Protein AF-A0AAU4BRS6-F1 (afdb_monomer)

Foldseek 3Di:
DDCLLVVLQVVLLVCLVVLNLVSLVSLVVSLVPDDCVVCLPSNLSSLQSNLSSCVVVVNNVVSVVSNVVSVVSCVVVPDPVSVVVVVPD

Structure (mmCIF, N/CA/C/O backbone):
data_AF-A0AAU4BRS6-F1
#
_entry.id   AF-A0AAU4BRS6-F1
#
loop_
_atom_site.group_PDB
_atom_site.id
_atom_site.type_symbol
_atom_site.label_atom_id
_atom_site.label_alt_id
_atom_site.label_comp_id
_atom_site.label_asym_id
_atom_site.label_entity_id
_atom_site.label_seq_id
_atom_site.pdbx_PDB_ins_code
_atom_site.Cartn_x
_atom_site.Cartn_y
_atom_site.Cartn_z
_atom_site.occupancy
_atom_site.B_iso_or_equiv
_atom_site.auth_seq_id
_atom_site.auth_comp_id
_atom_site.auth_asym_id
_atom_site.auth_atom_id
_atom_site.pdbx_PDB_model_num
ATOM 1 N N . MET A 1 1 ? 16.976 5.376 -8.755 1.00 52.59 1 MET A N 1
ATOM 2 C CA . MET A 1 1 ? 17.450 4.645 -7.559 1.00 52.59 1 MET A CA 1
ATOM 3 C C . MET A 1 1 ? 17.648 5.664 -6.448 1.00 52.59 1 MET A C 1
ATOM 5 O O . MET A 1 1 ? 18.368 6.624 -6.680 1.00 52.59 1 MET A O 1
ATOM 9 N N . GLY A 1 2 ? 17.009 5.506 -5.287 1.00 53.94 2 GLY A N 1
ATOM 10 C CA . GLY A 1 2 ? 17.253 6.387 -4.144 1.00 53.94 2 GLY A CA 1
ATOM 11 C C . GLY A 1 2 ? 17.093 5.639 -2.815 1.00 53.94 2 GLY A C 1
ATOM 12 O O . GLY A 1 2 ? 16.128 4.893 -2.678 1.00 53.94 2 GLY A O 1
ATOM 13 N N . PRO A 1 3 ? 17.998 5.820 -1.834 1.00 59.75 3 PRO A N 1
ATOM 14 C CA . PRO A 1 3 ? 17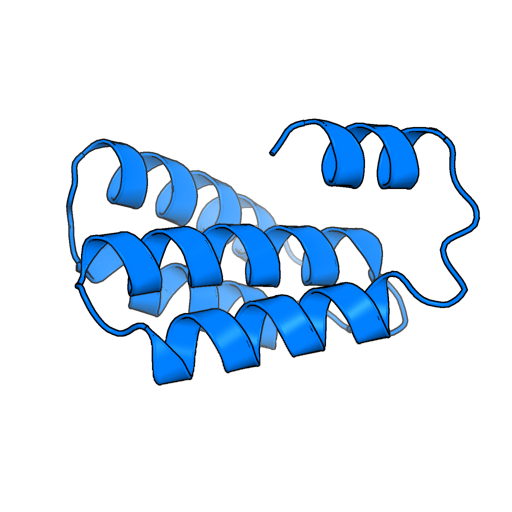.909 5.188 -0.509 1.00 59.75 3 PRO A CA 1
ATOM 15 C C . PRO A 1 3 ? 16.674 5.624 0.299 1.00 59.75 3 PRO A C 1
ATOM 17 O O . PRO A 1 3 ? 16.264 4.916 1.216 1.00 59.75 3 PRO A O 1
ATOM 20 N N . ALA A 1 4 ? 16.055 6.751 -0.070 1.00 62.72 4 ALA A N 1
ATOM 21 C CA . ALA A 1 4 ? 14.871 7.300 0.584 1.00 62.72 4 ALA A CA 1
ATOM 22 C C . ALA A 1 4 ? 13.675 6.335 0.567 1.00 62.72 4 ALA A C 1
ATOM 24 O O . ALA A 1 4 ? 13.124 6.049 1.621 1.00 62.72 4 ALA A O 1
ATOM 25 N N . GLY A 1 5 ? 13.347 5.731 -0.582 1.00 62.69 5 GLY A N 1
ATOM 26 C CA . GLY A 1 5 ? 12.192 4.832 -0.680 1.00 62.69 5 GLY A CA 1
ATOM 27 C C . GLY A 1 5 ? 12.332 3.552 0.156 1.00 62.69 5 GLY A C 1
ATOM 28 O O . GLY A 1 5 ? 11.332 2.975 0.590 1.00 62.69 5 GLY A O 1
ATOM 29 N N . THR A 1 6 ? 13.569 3.105 0.412 1.00 70.94 6 THR A N 1
ATOM 30 C CA . THR A 1 6 ? 13.846 1.936 1.262 1.00 70.94 6 THR A CA 1
ATOM 31 C C . THR A 1 6 ? 13.661 2.308 2.724 1.00 70.94 6 THR A C 1
ATOM 33 O O . THR A 1 6 ? 12.989 1.584 3.457 1.00 70.94 6 THR A O 1
ATOM 36 N N . VAL A 1 7 ? 14.213 3.454 3.137 1.00 73.06 7 VAL A N 1
ATOM 37 C CA . VAL A 1 7 ? 14.022 3.995 4.488 1.00 73.06 7 VAL A CA 1
ATOM 38 C C . VAL A 1 7 ? 12.539 4.232 4.752 1.00 73.06 7 VAL A C 1
ATOM 40 O O . VAL A 1 7 ? 12.035 3.731 5.748 1.00 73.06 7 VAL A O 1
ATOM 43 N N . ASP A 1 8 ? 11.817 4.875 3.831 1.00 71.06 8 ASP A N 1
ATOM 44 C CA . ASP A 1 8 ? 10.384 5.137 3.979 1.00 71.06 8 ASP A CA 1
ATOM 45 C C . ASP A 1 8 ? 9.568 3.842 4.095 1.00 71.06 8 ASP A C 1
ATOM 47 O O . ASP A 1 8 ? 8.689 3.762 4.947 1.00 71.06 8 ASP A O 1
ATOM 51 N N . SER A 1 9 ? 9.894 2.795 3.325 1.00 68.12 9 SER A N 1
ATOM 52 C CA . SER A 1 9 ? 9.210 1.493 3.429 1.00 68.12 9 SER A CA 1
ATOM 53 C C . SER A 1 9 ? 9.462 0.803 4.774 1.00 68.12 9 SER A C 1
ATOM 55 O O . SER A 1 9 ? 8.540 0.250 5.371 1.00 68.12 9 SER A O 1
ATOM 57 N N . HIS A 1 10 ? 10.702 0.830 5.274 1.00 75.06 10 HIS A N 1
ATOM 58 C CA . HIS A 1 10 ? 11.027 0.252 6.580 1.00 75.06 10 HIS A CA 1
ATOM 59 C C . HIS A 1 10 ? 10.421 1.060 7.733 1.00 75.06 10 HIS A C 1
ATOM 61 O O . HIS A 1 10 ? 9.851 0.469 8.645 1.00 75.06 10 HIS A O 1
ATOM 67 N N . THR A 1 11 ? 10.483 2.394 7.674 1.00 71.56 11 THR A N 1
ATOM 68 C CA . THR A 1 11 ? 9.855 3.284 8.659 1.00 71.56 11 THR A CA 1
ATOM 69 C C . THR A 1 11 ? 8.343 3.092 8.691 1.00 71.56 11 THR A C 1
ATOM 71 O O . THR A 1 11 ? 7.769 2.993 9.770 1.00 71.56 11 THR A O 1
ATOM 74 N N . ALA A 1 12 ? 7.692 2.987 7.534 1.00 66.62 12 ALA A N 1
ATOM 75 C CA . ALA A 1 12 ? 6.249 2.803 7.463 1.00 66.62 12 ALA A CA 1
ATOM 76 C C . ALA A 1 12 ? 5.791 1.463 8.075 1.00 66.62 12 ALA A C 1
ATOM 78 O O . ALA A 1 12 ? 4.792 1.434 8.796 1.00 66.62 12 ALA A O 1
ATOM 79 N N . ARG A 1 13 ? 6.573 0.385 7.898 1.00 70.50 13 ARG A N 1
ATOM 80 C CA . ARG A 1 13 ? 6.314 -0.908 8.553 1.00 70.50 13 ARG A CA 1
ATOM 81 C C . ARG A 1 13 ? 6.389 -0.808 10.077 1.00 70.50 13 ARG A C 1
ATOM 83 O O . ARG A 1 13 ? 5.447 -1.201 10.753 1.00 70.50 13 ARG A O 1
ATOM 90 N N . THR A 1 14 ? 7.454 -0.206 10.612 1.00 76.69 14 THR A N 1
ATOM 91 C CA . THR A 1 14 ? 7.605 -0.023 12.067 1.00 76.69 14 THR A CA 1
ATOM 92 C C . THR A 1 14 ? 6.506 0.862 12.660 1.00 76.69 14 THR A C 1
ATOM 94 O O . THR A 1 14 ? 6.020 0.579 13.749 1.00 76.69 14 THR A O 1
ATOM 97 N N . LEU A 1 15 ? 6.081 1.916 11.953 1.00 69.56 15 LEU A N 1
ATOM 98 C CA . LEU A 1 15 ? 4.992 2.791 12.409 1.00 69.56 15 LEU A CA 1
ATOM 99 C C . LEU A 1 15 ? 3.637 2.070 12.428 1.00 69.56 15 LEU A C 1
ATOM 101 O O . LEU A 1 15 ? 2.855 2.254 13.358 1.00 69.56 15 LEU A O 1
ATOM 105 N N . THR A 1 16 ? 3.384 1.206 11.443 1.00 67.25 16 THR A N 1
ATOM 106 C CA . THR A 1 16 ? 2.170 0.380 11.401 1.00 67.25 16 THR A CA 1
ATOM 107 C C . THR A 1 16 ? 2.141 -0.627 12.555 1.00 67.25 16 THR A C 1
ATOM 109 O O . THR A 1 16 ? 1.111 -0.770 13.209 1.00 67.25 16 THR A O 1
ATOM 112 N N . GLU A 1 17 ? 3.275 -1.256 12.883 1.00 72.44 17 GLU A N 1
ATOM 113 C CA . GLU A 1 17 ? 3.391 -2.184 14.023 1.00 72.44 17 GLU A CA 1
ATOM 114 C C . GLU A 1 17 ? 3.057 -1.527 15.374 1.00 72.44 17 GLU A C 1
ATOM 116 O O . GLU A 1 17 ? 2.498 -2.179 16.254 1.00 72.44 17 GLU A O 1
ATOM 121 N N . ILE A 1 18 ? 3.343 -0.231 15.538 1.00 77.75 18 ILE A N 1
ATOM 122 C CA . ILE A 1 18 ? 3.021 0.523 16.763 1.00 77.75 18 ILE A CA 1
ATOM 123 C C . ILE A 1 18 ? 1.671 1.257 16.693 1.00 77.75 18 ILE A C 1
ATOM 125 O O . ILE A 1 18 ? 1.374 2.068 17.568 1.00 77.75 18 ILE A O 1
ATOM 129 N N . SER A 1 19 ? 0.844 0.961 15.682 1.00 67.75 19 SER A N 1
ATOM 130 C CA . SER A 1 19 ? -0.469 1.588 15.444 1.00 67.75 19 SER A CA 1
ATOM 131 C C . SER A 1 19 ? -0.421 3.114 15.280 1.00 67.75 19 SER A C 1
ATOM 133 O O . SER A 1 19 ? -1.399 3.806 15.563 1.00 67.75 19 SER A O 1
ATOM 135 N N . ASP A 1 20 ? 0.703 3.653 14.803 1.00 71.75 20 ASP A N 1
ATOM 136 C CA . ASP A 1 20 ? 0.811 5.069 14.469 1.00 71.75 20 ASP A CA 1
ATOM 137 C C . ASP A 1 20 ? 0.281 5.316 13.048 1.00 71.75 20 ASP A C 1
ATOM 139 O O . ASP A 1 20 ? 0.851 4.881 12.042 1.00 71.75 20 ASP A O 1
ATOM 143 N N . HIS A 1 21 ? -0.814 6.072 12.964 1.00 68.00 21 HIS A N 1
ATOM 144 C CA . HIS A 1 21 ? -1.482 6.431 11.714 1.00 68.00 21 HIS A CA 1
ATOM 145 C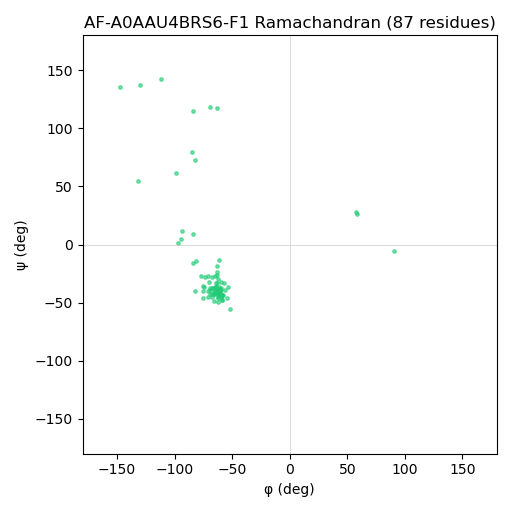 C . HIS A 1 21 ? -0.599 7.245 10.746 1.00 68.00 21 HIS A C 1
ATOM 147 O O . HIS A 1 21 ? -0.914 7.342 9.558 1.00 68.00 21 HIS A O 1
ATOM 153 N N . VAL A 1 22 ? 0.542 7.787 11.196 1.00 71.56 22 VAL A N 1
ATOM 154 C CA . VAL A 1 22 ? 1.537 8.435 10.322 1.00 71.56 22 VAL A CA 1
ATOM 155 C C . VAL A 1 22 ? 2.146 7.448 9.311 1.00 71.56 22 VAL A C 1
ATOM 157 O O . VAL A 1 22 ? 2.563 7.878 8.227 1.00 71.56 22 VAL A O 1
ATOM 160 N N . GLY A 1 23 ? 2.136 6.138 9.599 1.00 69.31 23 GLY A N 1
ATOM 161 C CA . GLY A 1 23 ? 2.626 5.081 8.705 1.00 69.31 23 GLY A CA 1
ATOM 162 C C . GLY A 1 23 ? 2.003 5.115 7.302 1.00 69.31 23 GLY A C 1
ATOM 163 O O . GLY A 1 23 ? 2.714 4.950 6.309 1.00 69.31 23 GLY A O 1
ATOM 164 N N . GLU A 1 24 ? 0.715 5.463 7.185 1.00 76.50 24 GLU A N 1
ATOM 165 C CA . GLU A 1 24 ? 0.016 5.574 5.894 1.00 76.50 24 GLU A CA 1
ATOM 166 C C . GLU A 1 24 ? 0.667 6.617 4.972 1.00 76.50 24 GLU A C 1
ATOM 168 O O . GLU A 1 24 ? 0.895 6.368 3.785 1.00 76.50 24 GLU A O 1
ATOM 173 N N . SER A 1 25 ? 0.995 7.796 5.511 1.00 76.75 25 SER A N 1
ATOM 174 C CA . SER A 1 25 ? 1.594 8.887 4.730 1.00 76.75 25 SER A CA 1
ATOM 175 C C . SER A 1 25 ? 2.963 8.502 4.160 1.00 76.75 25 SER A C 1
ATOM 177 O O . SER A 1 25 ? 3.309 8.881 3.039 1.00 76.75 25 SER A O 1
ATOM 179 N N . ARG A 1 26 ? 3.711 7.681 4.904 1.00 73.50 26 ARG A N 1
ATOM 180 C CA . ARG A 1 26 ? 5.022 7.165 4.509 1.00 73.50 26 ARG A CA 1
ATOM 181 C C . ARG A 1 26 ? 4.908 6.064 3.466 1.00 73.50 26 ARG A C 1
ATOM 183 O O . ARG A 1 26 ? 5.659 6.097 2.496 1.00 73.50 26 ARG A O 1
ATOM 190 N N . HIS A 1 27 ? 3.924 5.171 3.584 1.00 74.62 27 HIS A N 1
ATOM 191 C CA . HIS A 1 27 ? 3.621 4.213 2.519 1.00 74.62 27 HIS A CA 1
ATOM 192 C C . HIS A 1 27 ? 3.267 4.922 1.207 1.00 74.62 27 HIS A C 1
ATOM 194 O O . HIS A 1 27 ? 3.796 4.566 0.157 1.00 74.62 27 HIS A O 1
ATOM 200 N N . ARG A 1 28 ? 2.449 5.981 1.253 1.00 78.44 28 ARG A N 1
ATOM 201 C CA . ARG A 1 28 ? 2.112 6.768 0.053 1.00 78.44 28 ARG A CA 1
ATOM 202 C C . ARG A 1 28 ? 3.328 7.460 -0.567 1.00 78.44 28 ARG A C 1
ATOM 204 O O . ARG A 1 28 ? 3.458 7.458 -1.787 1.00 78.44 28 ARG A O 1
ATOM 211 N N . ALA A 1 29 ? 4.224 8.016 0.248 1.00 79.81 29 ALA A N 1
ATOM 212 C CA . ALA A 1 29 ? 5.476 8.601 -0.236 1.00 79.81 29 ALA A CA 1
ATOM 213 C C . ALA A 1 29 ? 6.408 7.542 -0.853 1.00 79.81 29 ALA A C 1
ATOM 215 O O . ALA A 1 29 ? 7.014 7.774 -1.898 1.00 79.81 29 ALA A O 1
ATOM 216 N N . ALA A 1 30 ? 6.474 6.348 -0.259 1.00 75.00 30 ALA A N 1
ATOM 217 C CA . ALA A 1 30 ? 7.236 5.239 -0.814 1.00 75.00 30 ALA A CA 1
ATOM 218 C C . ALA A 1 30 ? 6.686 4.821 -2.189 1.00 75.00 30 ALA A C 1
ATOM 220 O O . ALA A 1 30 ? 7.474 4.700 -3.126 1.00 75.00 30 ALA A O 1
ATOM 221 N N . VAL A 1 31 ? 5.359 4.700 -2.352 1.00 76.00 31 VAL A N 1
ATOM 222 C CA . VAL A 1 31 ? 4.729 4.385 -3.652 1.00 76.00 31 VAL A CA 1
ATOM 223 C C . VAL A 1 31 ? 5.128 5.391 -4.735 1.00 76.00 31 VAL A C 1
ATOM 225 O O . VAL A 1 31 ? 5.399 4.989 -5.855 1.00 76.00 31 VAL A O 1
ATOM 228 N N . THR A 1 32 ? 5.243 6.687 -4.450 1.00 78.69 32 THR A N 1
ATOM 229 C CA . THR A 1 32 ? 5.615 7.669 -5.489 1.00 78.69 32 THR A CA 1
ATOM 230 C C . THR A 1 32 ? 7.120 7.748 -5.765 1.00 78.69 32 THR A C 1
ATOM 232 O O . THR A 1 32 ? 7.530 8.313 -6.778 1.00 78.69 32 THR A O 1
ATOM 235 N N . SER A 1 33 ? 7.955 7.184 -4.887 1.00 74.81 33 SER A N 1
ATOM 236 C CA . SER A 1 33 ? 9.420 7.289 -4.964 1.00 74.81 33 SER A CA 1
ATOM 237 C C . SER A 1 33 ? 10.096 6.264 -5.886 1.00 74.81 33 SER A C 1
ATOM 239 O O . SER A 1 33 ? 11.261 6.439 -6.258 1.00 74.81 33 SER A O 1
ATOM 241 N N . TRP A 1 34 ? 9.386 5.196 -6.260 1.00 69.75 34 TRP A N 1
ATOM 242 C CA . TRP A 1 34 ? 9.912 4.104 -7.079 1.00 69.75 34 TRP A CA 1
ATOM 243 C C . TRP A 1 34 ? 9.267 4.085 -8.461 1.00 69.75 34 TRP A C 1
ATOM 245 O O . TRP A 1 34 ? 8.065 4.286 -8.588 1.00 69.75 34 TRP A O 1
ATOM 255 N N . ASP A 1 35 ? 10.055 3.770 -9.491 1.00 77.44 35 ASP A N 1
ATOM 256 C CA . ASP A 1 35 ? 9.500 3.428 -10.801 1.00 77.44 35 ASP A CA 1
ATOM 257 C C . ASP A 1 35 ? 8.776 2.065 -10.702 1.00 77.44 35 ASP A C 1
ATOM 259 O O . ASP A 1 35 ? 9.433 1.059 -10.395 1.00 77.44 35 ASP A O 1
ATOM 263 N N . PRO A 1 36 ? 7.452 2.008 -10.951 1.00 72.44 36 PRO A N 1
ATOM 264 C CA . PRO A 1 36 ? 6.667 0.777 -10.866 1.00 72.44 36 PRO A CA 1
ATOM 265 C C . PRO A 1 36 ? 7.114 -0.298 -11.861 1.00 72.44 36 PRO A C 1
ATOM 267 O O . PRO A 1 36 ? 6.961 -1.484 -11.579 1.00 72.44 36 PRO A O 1
ATOM 270 N N . VAL A 1 37 ? 7.660 0.095 -13.015 1.00 78.12 37 VAL A N 1
ATOM 271 C CA . VAL A 1 37 ? 8.073 -0.827 -14.082 1.00 78.12 37 VAL A CA 1
ATOM 272 C C . VAL A 1 37 ? 9.452 -1.405 -13.784 1.00 78.12 37 VAL A C 1
ATOM 274 O O . VAL A 1 37 ? 9.683 -2.597 -13.979 1.00 78.12 37 VAL A O 1
ATOM 277 N N . ALA A 1 38 ? 10.368 -0.583 -13.269 1.00 78.50 38 ALA A N 1
ATOM 278 C CA . ALA A 1 38 ? 11.712 -1.034 -12.913 1.00 78.50 38 ALA A CA 1
ATOM 279 C C . ALA A 1 38 ? 11.752 -1.823 -11.589 1.00 78.50 38 ALA A C 1
ATOM 281 O O . ALA A 1 38 ? 12.629 -2.670 -11.403 1.00 78.50 38 ALA A O 1
ATOM 282 N N . PHE A 1 39 ? 10.814 -1.567 -10.666 1.00 79.00 39 PHE A N 1
ATOM 283 C CA . PHE A 1 39 ? 10.784 -2.179 -9.330 1.00 79.00 39 PHE A CA 1
ATOM 284 C C . PHE A 1 39 ? 9.401 -2.743 -8.944 1.00 79.00 39 PHE A C 1
ATOM 286 O O . PHE A 1 39 ? 8.900 -2.445 -7.853 1.00 79.00 39 PHE A O 1
ATOM 293 N N . PRO A 1 40 ? 8.798 -3.626 -9.764 1.00 79.12 40 PRO A N 1
ATOM 294 C CA . PRO A 1 40 ? 7.413 -4.071 -9.582 1.00 79.12 40 PRO A CA 1
ATOM 295 C C . PRO A 1 40 ? 7.197 -4.787 -8.244 1.00 79.12 40 PRO A C 1
ATOM 297 O O . PRO A 1 40 ? 6.202 -4.561 -7.562 1.00 79.12 40 PRO A O 1
ATOM 300 N N . ARG A 1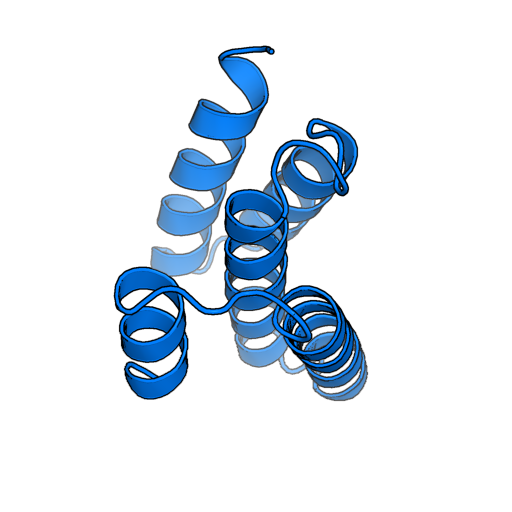 41 ? 8.187 -5.565 -7.780 1.00 81.81 41 ARG A N 1
ATOM 301 C CA . ARG A 1 41 ? 8.122 -6.248 -6.479 1.00 81.81 41 ARG A CA 1
ATOM 302 C C . ARG A 1 41 ? 8.130 -5.298 -5.284 1.00 81.81 41 ARG A C 1
ATOM 304 O O . ARG A 1 41 ? 7.487 -5.594 -4.283 1.00 81.81 41 ARG A O 1
ATOM 311 N N . VAL A 1 42 ? 8.895 -4.209 -5.344 1.00 83.56 42 VAL A N 1
ATOM 312 C CA . VAL A 1 42 ? 8.911 -3.228 -4.246 1.00 83.56 42 VAL A CA 1
ATOM 313 C C . VAL A 1 42 ? 7.551 -2.548 -4.186 1.00 83.56 42 VAL A C 1
ATOM 315 O O . VAL A 1 42 ? 6.955 -2.491 -3.121 1.00 83.56 42 VAL A O 1
ATOM 318 N N . HIS A 1 43 ? 7.020 -2.157 -5.343 1.00 82.94 43 HIS A N 1
ATOM 319 C CA . HIS A 1 43 ? 5.694 -1.564 -5.466 1.00 82.94 43 HIS A CA 1
ATOM 320 C C . HIS A 1 43 ? 4.568 -2.472 -4.959 1.00 82.94 43 HIS A C 1
ATOM 322 O O . HIS A 1 43 ? 3.715 -2.019 -4.199 1.00 82.94 43 HIS A O 1
ATOM 328 N N . LEU A 1 44 ? 4.608 -3.759 -5.315 1.00 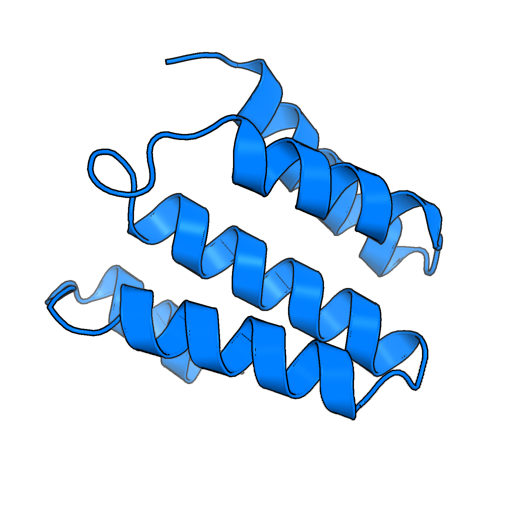86.56 44 LEU A N 1
ATOM 329 C CA . LEU A 1 44 ? 3.713 -4.787 -4.786 1.00 86.56 44 LEU A CA 1
ATOM 330 C C . LEU A 1 44 ? 3.710 -4.785 -3.251 1.00 86.56 44 LEU A C 1
ATOM 332 O O . LEU A 1 44 ? 2.662 -4.636 -2.631 1.00 86.56 44 LEU A O 1
ATOM 336 N N . LEU A 1 45 ? 4.891 -4.926 -2.640 1.00 85.19 45 LEU A N 1
ATOM 337 C CA . LEU A 1 45 ? 5.040 -4.992 -1.183 1.00 85.19 45 LEU A CA 1
ATOM 338 C C . LEU A 1 45 ? 4.569 -3.703 -0.506 1.00 85.19 45 LEU A C 1
ATOM 340 O O . LEU A 1 45 ? 3.875 -3.770 0.500 1.00 85.19 45 LEU A O 1
ATOM 344 N N . THR A 1 46 ? 4.874 -2.537 -1.079 1.00 86.25 46 THR A N 1
ATOM 345 C CA . THR A 1 46 ? 4.413 -1.257 -0.530 1.00 86.25 46 THR A CA 1
ATOM 346 C C . THR A 1 46 ? 2.888 -1.120 -0.585 1.00 86.25 46 THR A C 1
ATOM 348 O O . THR A 1 46 ? 2.304 -0.581 0.353 1.00 86.25 46 THR A O 1
ATOM 351 N N . HIS A 1 47 ? 2.226 -1.617 -1.636 1.00 86.25 47 HIS A N 1
ATOM 352 C CA . HIS A 1 47 ? 0.761 -1.633 -1.706 1.00 86.25 47 HIS A CA 1
ATOM 353 C C . HIS A 1 47 ? 0.130 -2.608 -0.707 1.00 86.25 47 HIS A C 1
ATOM 355 O O . HIS A 1 47 ? -0.903 -2.279 -0.126 1.00 86.25 47 HIS A O 1
ATOM 361 N N . MET A 1 48 ? 0.745 -3.767 -0.469 1.00 86.81 48 MET A N 1
ATOM 362 C CA . MET A 1 48 ? 0.272 -4.715 0.547 1.00 86.81 48 MET A CA 1
ATOM 363 C C . MET A 1 48 ? 0.411 -4.124 1.955 1.00 86.81 48 MET A C 1
ATOM 365 O O . MET A 1 48 ? -0.589 -4.049 2.663 1.00 86.81 48 MET A O 1
ATOM 369 N N . ASP A 1 49 ? 1.577 -3.563 2.296 1.00 84.62 49 ASP A N 1
ATOM 370 C CA . ASP A 1 49 ? 1.796 -2.908 3.594 1.00 84.62 49 ASP A CA 1
ATOM 371 C C . ASP A 1 49 ? 0.817 -1.716 3.803 1.00 84.62 49 ASP A C 1
ATOM 373 O O . ASP A 1 49 ? 0.256 -1.531 4.884 1.00 84.62 49 ASP A O 1
ATOM 377 N N . LEU A 1 50 ? 0.539 -0.922 2.753 1.00 85.62 50 LEU A N 1
ATOM 378 C CA . LEU A 1 50 ? -0.462 0.158 2.796 1.00 85.62 50 LEU A CA 1
ATOM 379 C C . LEU A 1 50 ? -1.880 -0.370 3.061 1.00 85.62 50 LEU A C 1
ATOM 381 O O . LEU A 1 50 ? -2.655 0.273 3.768 1.00 85.62 50 LEU A O 1
ATOM 385 N N . SER A 1 51 ? -2.231 -1.511 2.472 1.00 85.69 51 SER A N 1
ATOM 386 C CA . SER A 1 51 ? -3.561 -2.109 2.611 1.00 85.69 51 SER A CA 1
ATOM 387 C C . SER A 1 51 ? -3.805 -2.584 4.041 1.00 85.69 51 SER A C 1
ATOM 389 O O . SER A 1 51 ? -4.856 -2.280 4.603 1.00 85.69 51 SER A O 1
ATOM 391 N N . ASP A 1 52 ? -2.811 -3.220 4.665 1.00 84.31 52 ASP A N 1
ATOM 392 C CA . ASP A 1 52 ? -2.875 -3.635 6.072 1.00 84.31 52 ASP A CA 1
ATOM 393 C C . ASP A 1 52 ? -3.020 -2.420 7.005 1.00 84.31 52 ASP A C 1
ATOM 395 O O . ASP A 1 52 ? -3.855 -2.401 7.916 1.00 84.31 52 ASP A O 1
ATOM 399 N N . CYS A 1 53 ? -2.282 -1.340 6.725 1.00 84.19 53 CYS A N 1
ATOM 400 C CA . CYS A 1 53 ? -2.417 -0.073 7.448 1.00 84.19 53 CYS A CA 1
ATOM 401 C C . CYS A 1 53 ? -3.832 0.533 7.316 1.00 84.19 53 CYS A C 1
ATOM 403 O O . CYS A 1 53 ? -4.381 1.074 8.273 1.00 84.19 53 CYS A O 1
ATOM 405 N N . LE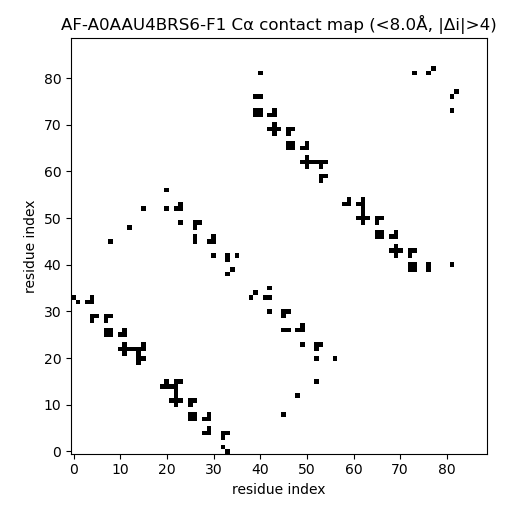U A 1 54 ? -4.466 0.433 6.146 1.00 85.50 54 LEU A N 1
ATOM 406 C CA . LEU A 1 54 ? -5.832 0.926 5.929 1.00 85.50 54 LEU A CA 1
ATOM 407 C C . LEU A 1 54 ? -6.891 0.024 6.580 1.00 85.50 54 LEU A C 1
ATOM 409 O O . LEU A 1 54 ? -7.885 0.527 7.111 1.00 85.50 54 LEU A O 1
ATOM 413 N N . ALA A 1 55 ? -6.679 -1.292 6.572 1.00 85.06 55 ALA A N 1
ATOM 414 C CA . ALA A 1 55 ? -7.569 -2.262 7.201 1.00 85.06 55 ALA A CA 1
ATOM 415 C C . ALA A 1 55 ? -7.601 -2.090 8.728 1.00 85.06 55 ALA A C 1
ATOM 417 O O . ALA A 1 55 ? -8.682 -2.062 9.318 1.00 85.06 55 ALA A O 1
ATOM 418 N N . THR A 1 56 ? -6.441 -1.877 9.361 1.00 84.31 56 THR A N 1
ATOM 419 C CA . THR A 1 56 ? -6.354 -1.584 10.807 1.00 84.31 56 THR A CA 1
ATOM 420 C C . THR A 1 56 ? -7.042 -0.269 11.189 1.00 84.31 56 THR A C 1
ATOM 422 O O . THR A 1 56 ? -7.565 -0.146 12.293 1.00 84.31 56 THR A O 1
ATOM 425 N N . GLN A 1 57 ? -7.139 0.686 10.259 1.00 83.75 57 GLN A N 1
ATOM 426 C CA . GLN A 1 57 ? -7.910 1.927 10.411 1.00 83.75 57 GLN A CA 1
ATOM 427 C C . GLN A 1 57 ? -9.412 1.782 10.084 1.00 83.75 57 GLN A C 1
ATOM 429 O O . GLN A 1 57 ? -10.114 2.787 9.975 1.00 83.75 57 GLN A O 1
ATOM 434 N N . ALA A 1 58 ? -9.918 0.559 9.890 1.00 87.50 58 ALA A N 1
ATOM 435 C CA . ALA A 1 58 ? -11.299 0.268 9.489 1.00 87.50 58 ALA A CA 1
ATOM 436 C C . ALA A 1 58 ? -11.728 0.905 8.146 1.00 87.50 58 ALA A C 1
ATOM 438 O O . ALA A 1 58 ? -12.914 1.124 7.895 1.00 87.50 58 ALA A O 1
ATOM 439 N N . ARG A 1 59 ? -10.774 1.174 7.242 1.00 87.38 59 ARG A N 1
ATOM 440 C CA . ARG A 1 59 ? -11.016 1.757 5.909 1.00 87.38 59 ARG A CA 1
ATOM 441 C C . ARG A 1 59 ? -11.044 0.675 4.828 1.00 87.38 59 ARG A C 1
ATOM 443 O O . ARG A 1 59 ? -10.224 0.682 3.909 1.00 87.38 59 ARG A O 1
ATOM 450 N N . ALA A 1 60 ? -12.001 -0.244 4.947 1.00 87.25 60 ALA A N 1
ATOM 451 C CA . ALA A 1 60 ? -12.081 -1.461 4.135 1.00 87.25 60 ALA A CA 1
ATOM 452 C C . ALA A 1 60 ? -12.073 -1.203 2.616 1.00 87.25 60 ALA A C 1
ATOM 454 O O . ALA A 1 60 ? -11.286 -1.822 1.906 1.00 87.25 60 ALA A O 1
ATOM 455 N N . ASP A 1 61 ? -12.861 -0.246 2.115 1.00 91.69 61 ASP A N 1
ATOM 456 C CA . ASP A 1 61 ? -12.933 0.034 0.670 1.00 91.69 61 ASP A CA 1
ATOM 457 C C . ASP A 1 61 ? -11.580 0.474 0.089 1.00 91.69 61 ASP A C 1
ATOM 459 O O . ASP A 1 61 ? -11.180 0.071 -1.004 1.00 91.69 61 ASP A O 1
ATOM 463 N N . VAL A 1 62 ? -10.837 1.285 0.848 1.00 90.19 62 VAL A N 1
ATOM 464 C CA . VAL A 1 62 ? -9.529 1.802 0.424 1.00 90.19 62 VAL A CA 1
ATOM 465 C C . VAL A 1 62 ? -8.460 0.714 0.535 1.00 90.19 62 VAL A C 1
ATOM 467 O O . VAL A 1 62 ? -7.581 0.640 -0.323 1.00 90.19 62 VAL A O 1
ATOM 470 N N . ALA A 1 63 ? -8.551 -0.153 1.549 1.00 87.69 63 ALA A N 1
ATOM 471 C CA . ALA A 1 63 ? -7.682 -1.319 1.686 1.00 87.69 63 ALA A CA 1
ATOM 472 C C . ALA A 1 63 ? -7.856 -2.288 0.503 1.00 87.69 63 ALA A C 1
ATOM 474 O O . ALA A 1 63 ? -6.873 -2.683 -0.119 1.00 87.69 63 ALA A O 1
ATOM 475 N N . VAL A 1 64 ? -9.100 -2.589 0.114 1.00 90.50 64 VAL A N 1
ATOM 476 C CA . VAL A 1 64 ? -9.403 -3.455 -1.039 1.00 90.50 64 VAL A CA 1
ATOM 477 C C . VAL A 1 64 ? -8.856 -2.872 -2.343 1.00 90.50 64 VAL A C 1
ATOM 479 O O . VAL A 1 64 ? -8.284 -3.604 -3.153 1.00 90.50 64 VAL A O 1
ATOM 482 N N . ALA A 1 65 ? -8.977 -1.558 -2.550 1.00 91.44 65 ALA A N 1
ATOM 483 C CA . ALA A 1 65 ? -8.407 -0.903 -3.726 1.00 91.44 65 ALA A CA 1
ATOM 484 C C . ALA A 1 65 ? -6.871 -1.025 -3.773 1.00 91.44 65 ALA A C 1
ATOM 486 O O . ALA A 1 65 ? -6.296 -1.273 -4.836 1.00 91.44 65 ALA A O 1
ATOM 487 N N . ALA A 1 66 ? -6.199 -0.893 -2.626 1.00 87.69 66 ALA A N 1
ATOM 488 C CA . ALA A 1 66 ? -4.750 -1.033 -2.534 1.00 87.69 66 ALA A CA 1
ATOM 489 C C . ALA A 1 66 ? -4.286 -2.490 -2.750 1.00 87.69 66 ALA A C 1
ATOM 491 O O . ALA A 1 66 ? -3.324 -2.702 -3.493 1.00 87.69 66 ALA A O 1
ATOM 492 N N . TRP A 1 67 ? -5.005 -3.490 -2.226 1.00 87.88 67 TRP A N 1
ATOM 493 C CA . TRP A 1 67 ? -4.735 -4.904 -2.518 1.00 87.88 67 TRP A CA 1
ATOM 494 C C . TRP A 1 67 ? -4.975 -5.253 -3.984 1.00 87.88 67 TRP A C 1
ATOM 496 O O . TRP A 1 67 ? -4.160 -5.951 -4.581 1.00 87.88 67 TRP A O 1
ATOM 506 N N . SER A 1 68 ? -6.040 -4.727 -4.594 1.00 90.50 68 SER A N 1
ATOM 507 C CA . SER A 1 68 ? -6.311 -4.935 -6.024 1.00 90.50 68 SER A CA 1
ATOM 508 C C . SER A 1 68 ? -5.138 -4.441 -6.870 1.00 90.50 68 SER A C 1
ATOM 510 O O . SER A 1 68 ? -4.639 -5.160 -7.730 1.00 90.50 68 SER A O 1
ATOM 512 N N . ARG A 1 69 ? -4.596 -3.262 -6.536 1.00 87.50 69 ARG A N 1
ATOM 513 C CA . ARG A 1 69 ? -3.416 -2.727 -7.217 1.00 87.50 69 ARG A CA 1
ATOM 514 C C . ARG A 1 69 ? -2.167 -3.587 -7.012 1.00 87.50 69 ARG A C 1
ATOM 516 O O . ARG A 1 69 ? -1.365 -3.711 -7.936 1.00 87.50 69 ARG A O 1
ATOM 523 N N . ALA A 1 70 ? -1.988 -4.169 -5.824 1.00 86.56 70 ALA A N 1
ATOM 524 C CA . ALA A 1 70 ? -0.915 -5.130 -5.587 1.00 86.56 70 ALA A CA 1
ATOM 525 C C . ALA A 1 70 ? -1.082 -6.372 -6.476 1.00 86.56 70 ALA A C 1
ATOM 527 O O . ALA A 1 70 ? -0.117 -6.803 -7.093 1.00 86.56 70 ALA A O 1
ATOM 528 N N . LEU A 1 71 ? -2.292 -6.916 -6.611 1.00 85.38 71 LEU A N 1
ATOM 529 C CA . LEU A 1 71 ? -2.540 -8.076 -7.472 1.00 85.38 71 LEU A CA 1
ATOM 530 C C . LEU A 1 71 ? -2.263 -7.776 -8.953 1.00 85.38 71 LEU A C 1
ATOM 532 O O . LEU A 1 71 ? -1.598 -8.582 -9.600 1.00 85.38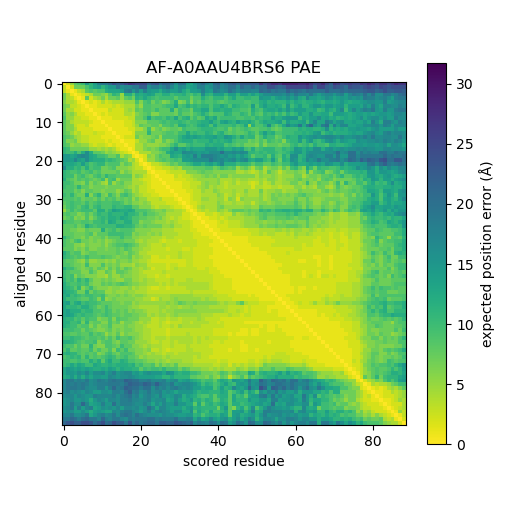 71 LEU A O 1
ATOM 536 N N . ASP A 1 72 ? -2.640 -6.598 -9.457 1.00 86.88 72 ASP A N 1
ATOM 537 C CA . ASP A 1 72 ? -2.299 -6.177 -10.828 1.00 86.88 72 ASP A CA 1
ATOM 538 C C . ASP A 1 72 ? -0.780 -6.129 -11.056 1.00 86.88 72 ASP A C 1
ATOM 540 O O . ASP A 1 72 ? -0.281 -6.454 -12.128 1.00 86.88 72 ASP A O 1
ATOM 544 N N . LEU A 1 73 ? -0.019 -5.696 -10.045 1.00 82.56 73 LEU A N 1
ATOM 545 C CA . LEU A 1 73 ? 1.445 -5.652 -10.105 1.00 82.56 73 LEU A CA 1
ATOM 546 C C . LEU A 1 73 ? 2.070 -7.048 -9.993 1.00 82.56 73 LEU A C 1
ATOM 548 O O . LEU A 1 73 ? 3.174 -7.262 -10.492 1.00 82.56 73 LEU A O 1
ATOM 552 N N . ALA A 1 74 ? 1.390 -7.984 -9.326 1.00 81.50 74 ALA A N 1
ATOM 553 C CA . ALA A 1 74 ? 1.798 -9.382 -9.253 1.00 81.50 74 ALA A CA 1
ATOM 554 C C . ALA A 1 74 ? 1.609 -10.108 -10.589 1.00 81.50 74 ALA A C 1
ATOM 556 O O . ALA A 1 74 ? 2.314 -11.086 -10.857 1.00 81.50 74 ALA A O 1
ATOM 557 N N . GLU A 1 75 ? 0.663 -9.658 -11.414 1.00 78.50 75 GLU A N 1
ATOM 558 C CA . GLU A 1 75 ? 0.398 -10.236 -12.723 1.00 78.50 75 GLU A CA 1
ATOM 559 C C . GLU A 1 75 ? 1.634 -10.073 -13.628 1.00 78.50 75 GLU A C 1
ATOM 561 O O . GLU A 1 75 ? 2.121 -8.976 -13.890 1.00 78.50 75 GLU A O 1
ATOM 566 N N . GLY A 1 76 ? 2.216 -11.200 -14.049 1.00 71.56 76 GLY A N 1
ATOM 567 C CA . GLY A 1 76 ? 3.479 -11.236 -14.800 1.00 71.56 76 GLY A CA 1
ATOM 568 C C . GLY A 1 76 ? 4.753 -11.345 -13.946 1.00 71.56 76 GLY A C 1
ATOM 569 O O . GLY A 1 76 ? 5.836 -11.550 -14.497 1.00 71.56 76 GLY A O 1
ATOM 570 N N . MET A 1 77 ? 4.661 -11.294 -12.611 1.00 76.12 77 MET A N 1
ATOM 571 C CA . MET A 1 77 ? 5.792 -11.560 -11.713 1.00 76.12 77 MET A CA 1
ATOM 572 C C . MET A 1 77 ? 5.965 -13.066 -11.442 1.00 76.12 77 MET A C 1
ATOM 574 O O . MET A 1 77 ? 5.621 -13.565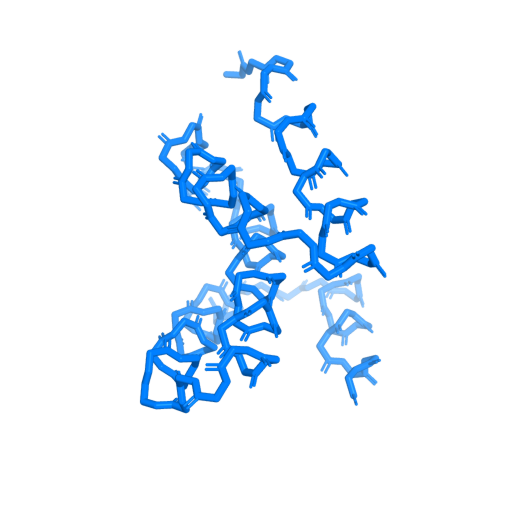 -10.369 1.00 76.12 77 MET A O 1
ATOM 578 N N . ASP A 1 78 ? 6.582 -13.802 -12.369 1.00 66.31 78 ASP A N 1
ATOM 579 C CA . ASP A 1 78 ? 6.907 -15.222 -12.164 1.00 66.31 78 ASP A CA 1
ATOM 580 C C . ASP A 1 78 ? 8.215 -15.410 -11.370 1.00 66.31 78 ASP A C 1
ATOM 582 O O . ASP A 1 78 ? 9.269 -15.768 -11.895 1.00 66.31 78 ASP A O 1
ATOM 586 N N . SER A 1 79 ? 8.174 -15.122 -10.064 1.00 67.81 79 SER A N 1
ATOM 587 C CA . SER A 1 79 ? 9.289 -15.422 -9.158 1.00 67.81 79 SER A CA 1
ATOM 588 C C . SER A 1 79 ? 8.819 -16.161 -7.906 1.00 67.81 79 SER A C 1
ATOM 590 O O . SER A 1 79 ? 7.826 -15.786 -7.277 1.00 67.81 79 SER A O 1
ATOM 592 N N . ALA A 1 80 ? 9.568 -17.190 -7.490 1.00 65.12 80 ALA A N 1
ATOM 593 C CA . ALA A 1 80 ? 9.270 -17.967 -6.280 1.00 65.12 80 ALA A CA 1
ATOM 594 C C . ALA A 1 80 ? 9.193 -17.088 -5.016 1.00 65.12 80 ALA A C 1
ATOM 596 O O . ALA A 1 80 ? 8.377 -17.328 -4.129 1.00 65.12 80 ALA A O 1
ATOM 597 N N . ARG A 1 81 ? 9.995 -16.016 -4.967 1.00 62.34 81 ARG A N 1
ATOM 598 C CA . ARG A 1 81 ? 9.993 -15.034 -3.875 1.00 62.34 81 ARG A CA 1
ATOM 599 C C . ARG A 1 81 ? 8.721 -14.178 -3.856 1.00 62.34 81 ARG A C 1
ATOM 601 O O . ARG A 1 81 ? 8.293 -13.775 -2.781 1.00 62.34 81 ARG A O 1
ATOM 608 N N . SER A 1 82 ? 8.133 -13.887 -5.016 1.00 60.91 82 SER A N 1
ATOM 609 C CA . SER A 1 82 ? 6.855 -13.168 -5.120 1.00 60.91 82 SER A CA 1
ATOM 610 C C . SER A 1 82 ? 5.699 -14.052 -4.657 1.00 60.91 82 SER A C 1
ATOM 612 O O . SER A 1 82 ? 4.906 -13.625 -3.827 1.00 60.91 82 SER A O 1
ATOM 614 N N . ARG A 1 83 ? 5.666 -15.318 -5.101 1.00 67.25 83 ARG A N 1
ATOM 615 C CA . ARG A 1 83 ? 4.656 -16.299 -4.663 1.00 67.25 83 ARG A CA 1
ATOM 616 C C . ARG A 1 83 ? 4.677 -16.543 -3.157 1.00 67.25 83 ARG A C 1
ATOM 618 O O . ARG A 1 83 ? 3.625 -16.581 -2.536 1.00 67.25 83 ARG A O 1
ATOM 625 N N . SER A 1 84 ? 5.867 -16.669 -2.565 1.00 69.38 84 SER A N 1
ATOM 626 C CA . SER A 1 84 ? 5.999 -16.845 -1.114 1.00 69.38 84 SER A CA 1
ATOM 627 C C . SER A 1 84 ? 5.494 -15.640 -0.319 1.00 69.38 84 SER A C 1
ATOM 629 O O . SER A 1 84 ? 4.999 -15.839 0.779 1.00 69.38 84 SER A O 1
ATOM 631 N N . ALA A 1 85 ? 5.633 -14.416 -0.840 1.00 65.62 85 ALA A N 1
ATOM 632 C CA . ALA A 1 85 ? 5.094 -13.228 -0.182 1.00 65.62 85 ALA A CA 1
ATOM 633 C C . ALA A 1 85 ? 3.562 -13.192 -0.270 1.00 65.62 85 ALA A C 1
ATOM 635 O O . ALA A 1 85 ? 2.917 -12.882 0.717 1.00 65.62 85 ALA A O 1
ATOM 636 N N . LEU A 1 86 ? 2.995 -13.581 -1.419 1.00 66.94 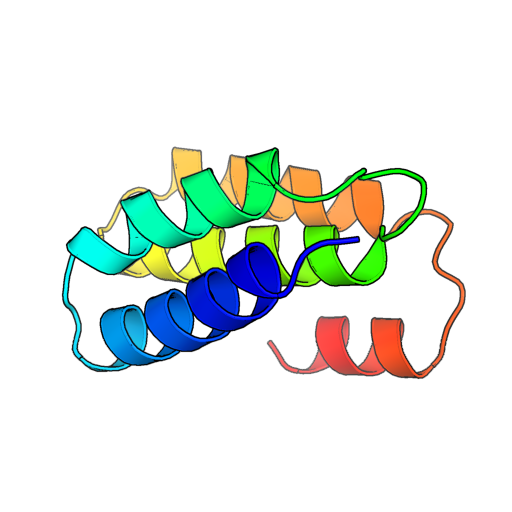86 LEU A N 1
ATOM 637 C CA . LEU A 1 86 ? 1.544 -13.656 -1.635 1.00 66.94 86 LEU A CA 1
ATOM 638 C C . LEU A 1 86 ? 0.840 -14.740 -0.804 1.00 66.94 86 LEU A C 1
ATOM 640 O O . LEU A 1 86 ? -0.339 -14.601 -0.514 1.00 66.94 86 LEU A O 1
ATOM 644 N N . GLY A 1 87 ? 1.536 -15.822 -0.448 1.00 63.97 87 GLY A N 1
ATOM 645 C CA . GLY A 1 87 ? 0.986 -16.909 0.371 1.00 63.97 87 GLY A CA 1
ATOM 646 C C . GLY A 1 87 ? 1.266 -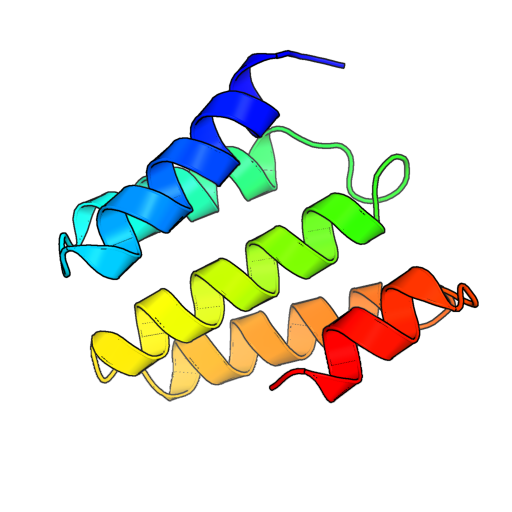16.797 1.872 1.00 63.97 87 GLY A C 1
ATOM 647 O O . GLY A 1 87 ? 0.984 -17.749 2.590 1.00 63.97 87 GLY A O 1
ATOM 648 N N . ALA A 1 88 ? 1.892 -15.707 2.328 1.00 61.69 88 ALA A N 1
ATOM 649 C CA . ALA A 1 88 ? 2.229 -15.481 3.738 1.00 61.69 88 ALA A CA 1
ATOM 650 C C . ALA A 1 88 ? 1.209 -14.597 4.483 1.00 61.69 88 ALA A C 1
ATOM 652 O O . ALA A 1 88 ? 1.416 -14.313 5.663 1.00 61.69 88 ALA A O 1
ATOM 653 N N . PHE A 1 89 ? 0.152 -14.170 3.788 1.00 52.00 89 PHE A N 1
ATOM 654 C CA . PHE A 1 89 ? -1.039 -13.531 4.354 1.00 52.00 89 PHE A CA 1
ATOM 655 C C . PHE A 1 89 ? -2.035 -14.595 4.821 1.00 52.00 89 PHE A C 1
ATOM 657 O O . PHE A 1 89 ? -2.721 -14.346 5.835 1.00 52.00 89 PHE A O 1
#

Sequence (89 aa):
MGPAGTVDSHTARTLTEISDHVGESRHRAAVTSWDPVAFPRVHLLTHMDLSDCLATQARADVAVAAWSRALDLAEGMDSARSRSALGAF

Nearest PDB structures (foldseek):
  4yvo-assembly1_A  TM=9.047E-01  e=1.061E-01  Arabidopsis thaliana
  7v1l-assembly1_B-2  TM=8.780E-01  e=4.527E-01  Homo sapiens
  3sf4-assembly3_C  TM=9.022E-01  e=9.605E-01  Homo sapiens
  7t7t-assembly1_A  TM=9.000E-01  e=1.399E+00  Citrus unshiu
  5l9u-assembly1_O  TM=8.959E-01  e=2.666E+00  Homo sapiens

Radius of gyration: 12.43 Å; Cα contacts (8 Å, |Δi|>4): 94; chains: 1; bounding box: 31×27×32 Å

pLDDT: mean 76.37, std 9.55, range [52.0, 91.69]

Mean predicted aligned error: 8.13 Å

Secondary structure (DSSP, 8-state):
--HHHHHHHHHHHHHHHTT-THHHHHHHHHHHHS-TTT-HHHHHHHHHHHHHHHHHTT-HHHHHHHHHHHHHHHTT---HHHHHHHT--

Solvent-accessible surface area (backbone atoms only — not comparable to full-atom values): 4824 Å² total; per-residue (Å²): 140,66,72,58,38,55,51,30,47,54,50,18,53,57,28,43,76,69,71,39,76,67,18,52,63,31,28,54,52,25,58,72,64,52,58,59,84,86,36,33,69,59,46,25,51,42,26,44,57,39,16,54,50,28,44,77,68,71,37,53,74,62,16,52,54,29,42,51,53,20,52,62,47,47,61,87,54,92,41,72,71,54,52,54,58,72,71,69,118